Protein AF-A0A356K3Y3-F1 (afdb_monomer_lite)

pLDDT: mean 84.7, std 10.41, range [47.47, 97.06]

Foldseek 3Di:
DWDQDPQQKTWDWDDDPFKTWIKIWNHDPVDDTWIWIWIQGPPQQKIKIWTADPNDIDIDIGHFALQQLLQVLVDPDDDCCDPLNVLVVVLCVPQNDPVLVSLLSVQRVVVSVVLVPDPCSSVVSVVCCVQQRVVLSVCVVVVVSVVSRVSVSVSRD

Secondary structure (DSSP, 8-state):
--EE-TTS-EEEEEE-SSEEEEEEESS-TTSS--EEEEEEETTTTEEEEEEEETTEEEEEEEE--HHHHHHHHH-SS--TT-HHHHHHHHHHHHHS-HHHHHHHHHHHHHHHHHHHTSTTHHHHHHHHIIIIIIHHHHHHHTT-HHHHHHHHHHTT-

Sequence (157 aa):
MAIETEGGTYINVNGNEEKGHVNIYDSDPRGEHNSIHININYDEETFTITEKEDDKKTSEKHKCFLTTACMKHQLKDFDDNCYELTTLRWFRDKFVTKSDIQYYYQIAPIIVNVLNNVSNSDEIYKEIYESVINTCIIEIENGNYNRAYEIYKNAIL

Structure (mmCIF, N/CA/C/O backbone):
data_AF-A0A356K3Y3-F1
#
_entry.id   AF-A0A356K3Y3-F1
#
loop_
_atom_site.group_PDB
_atom_site.id
_atom_site.type_symbol
_atom_site.label_atom_id
_atom_site.label_alt_id
_atom_site.label_comp_id
_atom_site.label_asym_id
_atom_site.label_entity_id
_atom_site.label_seq_id
_atom_site.pdbx_PDB_ins_code
_atom_site.Cartn_x
_atom_site.Cartn_y
_atom_site.Cartn_z
_atom_site.occupancy
_atom_site.B_iso_or_equiv
_atom_site.auth_seq_id
_atom_site.auth_comp_id
_atom_site.auth_asym_id
_atom_site.auth_atom_id
_atom_site.pdbx_PDB_model_num
ATOM 1 N N . MET A 1 1 ? 7.587 -0.428 -24.935 1.00 77.19 1 MET A N 1
ATOM 2 C CA . MET A 1 1 ? 8.629 -1.145 -25.706 1.00 77.19 1 MET A CA 1
ATOM 3 C C . MET A 1 1 ? 9.923 -1.033 -24.916 1.00 77.19 1 MET A C 1
ATOM 5 O O . MET A 1 1 ? 10.117 0.011 -24.300 1.00 77.19 1 MET A O 1
ATOM 9 N N . ALA A 1 2 ? 10.722 -2.098 -24.820 1.00 89.12 2 ALA A N 1
ATOM 10 C CA . ALA A 1 2 ? 11.989 -2.042 -24.092 1.00 89.12 2 ALA A CA 1
ATOM 11 C C . ALA A 1 2 ? 13.033 -1.259 -24.899 1.00 89.12 2 ALA A C 1
ATOM 13 O O . ALA A 1 2 ? 13.034 -1.338 -26.127 1.00 89.12 2 ALA A O 1
ATOM 14 N N . ILE A 1 3 ? 13.861 -0.485 -24.206 1.00 95.12 3 ILE A N 1
ATOM 15 C CA . ILE A 1 3 ? 14.948 0.313 -24.770 1.00 95.12 3 ILE A CA 1
ATOM 16 C C . ILE A 1 3 ? 16.255 -0.343 -24.334 1.00 95.12 3 ILE A C 1
ATOM 18 O O . ILE A 1 3 ? 16.425 -0.640 -23.152 1.00 95.12 3 ILE A O 1
ATOM 22 N N . GLU A 1 4 ? 17.150 -0.578 -25.286 1.00 96.25 4 GLU A N 1
ATOM 23 C CA . GLU A 1 4 ? 18.500 -1.065 -25.014 1.00 96.25 4 GLU A CA 1
ATOM 24 C C . GLU A 1 4 ? 19.340 0.044 -24.364 1.00 96.25 4 GLU A C 1
ATOM 26 O O . GLU A 1 4 ? 19.309 1.200 -24.793 1.00 96.25 4 GLU A O 1
ATOM 31 N N . THR A 1 5 ? 20.066 -0.298 -23.306 1.00 93.75 5 THR A N 1
ATOM 32 C CA . THR A 1 5 ? 21.008 0.596 -22.630 1.00 93.75 5 THR A CA 1
ATOM 33 C C . THR A 1 5 ? 22.402 0.466 -23.239 1.00 93.75 5 THR A C 1
ATOM 35 O O . THR A 1 5 ? 22.722 -0.523 -23.893 1.00 93.75 5 THR A O 1
ATOM 38 N N . GLU A 1 6 ? 23.288 1.422 -22.953 1.00 91.75 6 GLU A N 1
ATOM 39 C CA . GLU A 1 6 ? 24.697 1.348 -23.376 1.00 91.75 6 GLU A CA 1
ATOM 40 C C . GLU A 1 6 ? 25.430 0.095 -22.852 1.00 91.75 6 GLU A C 1
ATOM 42 O O . GLU A 1 6 ? 26.445 -0.305 -23.416 1.00 91.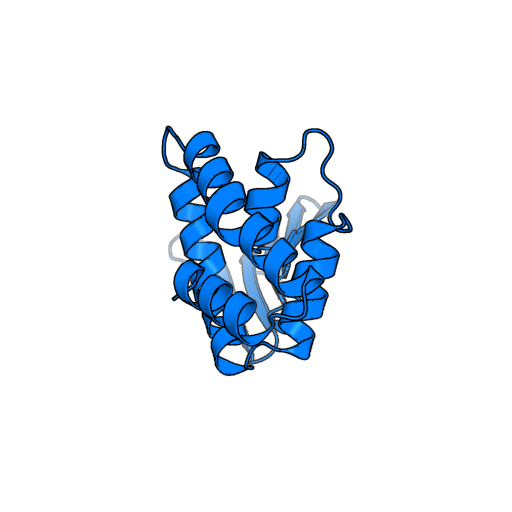75 6 GLU A O 1
ATOM 47 N N . GLY A 1 7 ? 24.915 -0.544 -21.793 1.00 89.06 7 GLY A N 1
ATOM 48 C CA . GLY A 1 7 ? 25.459 -1.773 -21.215 1.00 89.06 7 GLY A CA 1
ATOM 49 C C . GLY A 1 7 ? 24.903 -3.071 -21.812 1.00 89.06 7 GLY A C 1
ATOM 50 O O . GLY A 1 7 ? 25.218 -4.136 -21.289 1.00 89.06 7 GLY A O 1
ATOM 51 N N . GLY A 1 8 ? 24.060 -3.003 -22.850 1.00 89.00 8 GLY A N 1
ATOM 52 C CA . GLY A 1 8 ? 23.462 -4.177 -23.504 1.00 89.00 8 GLY A CA 1
ATOM 53 C C . GLY A 1 8 ? 22.269 -4.796 -22.764 1.00 89.00 8 GLY A C 1
ATOM 54 O O . GLY A 1 8 ? 21.720 -5.797 -23.215 1.00 89.00 8 GLY A O 1
ATOM 55 N N . THR A 1 9 ? 21.838 -4.204 -21.647 1.00 94.00 9 THR A N 1
ATOM 56 C CA . THR A 1 9 ? 20.588 -4.580 -20.968 1.00 94.00 9 THR A CA 1
ATOM 57 C C . THR A 1 9 ? 19.401 -3.861 -21.591 1.00 94.00 9 THR A C 1
ATOM 59 O O . THR A 1 9 ? 19.545 -2.778 -22.157 1.00 94.00 9 THR A O 1
ATOM 62 N N . TYR A 1 10 ? 18.205 -4.422 -21.443 1.00 97.06 10 TYR A N 1
ATOM 63 C CA . TYR A 1 10 ? 16.979 -3.827 -21.964 1.00 97.06 10 TYR A CA 1
ATOM 64 C C . TYR A 1 10 ? 16.087 -3.399 -20.810 1.00 97.06 10 TYR A C 1
ATOM 66 O O . TYR A 1 10 ? 15.818 -4.174 -19.895 1.00 97.06 10 TYR A O 1
ATOM 74 N N . ILE A 1 11 ? 15.590 -2.165 -20.861 1.00 94.56 11 ILE A N 1
ATOM 75 C CA . ILE A 1 11 ? 14.712 -1.621 -19.826 1.00 94.56 11 ILE A CA 1
ATOM 76 C C . ILE A 1 11 ? 13.377 -1.241 -20.445 1.00 94.56 11 ILE A C 1
ATOM 78 O O . ILE A 1 11 ? 13.300 -0.519 -21.439 1.00 94.56 11 ILE A O 1
ATOM 82 N N . ASN A 1 12 ? 12.292 -1.693 -19.827 1.00 94.00 12 ASN A N 1
ATOM 83 C CA . ASN A 1 12 ? 10.962 -1.191 -20.113 1.00 94.00 12 ASN A CA 1
ATOM 84 C C . ASN A 1 12 ? 10.335 -0.632 -18.838 1.00 94.00 12 ASN A C 1
ATOM 86 O O . ASN A 1 12 ? 9.908 -1.385 -17.968 1.00 94.00 12 ASN A O 1
ATOM 90 N N . VAL A 1 13 ? 10.247 0.694 -18.777 1.00 90.81 13 VAL A N 1
ATOM 91 C CA . VAL A 1 13 ? 9.429 1.402 -17.794 1.00 90.81 13 VAL A CA 1
ATOM 92 C C . VAL A 1 13 ? 8.157 1.843 -18.484 1.00 90.81 13 VAL A C 1
ATOM 94 O O . VAL A 1 13 ? 8.210 2.468 -19.546 1.00 90.81 13 VAL A O 1
ATOM 97 N N . ASN A 1 14 ? 7.018 1.499 -17.909 1.00 83.88 14 ASN A N 1
ATOM 98 C CA . ASN A 1 14 ? 5.733 2.020 -18.338 1.00 83.88 14 ASN A CA 1
ATOM 99 C C . ASN A 1 14 ? 4.746 1.890 -17.169 1.00 83.88 14 ASN A C 1
ATOM 101 O O . ASN A 1 14 ? 5.026 1.274 -16.142 1.00 83.88 14 ASN A O 1
ATOM 105 N N . GLY A 1 15 ? 3.625 2.577 -17.262 1.00 80.81 15 GLY A N 1
ATOM 106 C CA . GLY A 1 15 ? 2.684 2.696 -16.171 1.00 80.81 15 GLY A CA 1
ATOM 107 C C . GLY A 1 15 ? 1.472 3.495 -16.598 1.00 80.81 15 GLY A C 1
ATOM 108 O O . GLY A 1 15 ? 1.454 4.135 -17.650 1.00 80.81 15 GLY A O 1
ATOM 109 N N . ASN A 1 16 ? 0.449 3.422 -15.770 1.00 76.88 16 ASN A N 1
ATOM 110 C CA . ASN A 1 16 ? -0.753 4.226 -15.864 1.00 76.88 16 ASN A CA 1
ATOM 111 C C . ASN A 1 16 ? -1.135 4.700 -14.454 1.00 76.88 16 ASN A C 1
ATOM 113 O O . ASN A 1 16 ? -0.350 4.572 -13.516 1.00 76.88 16 ASN A O 1
ATOM 117 N N .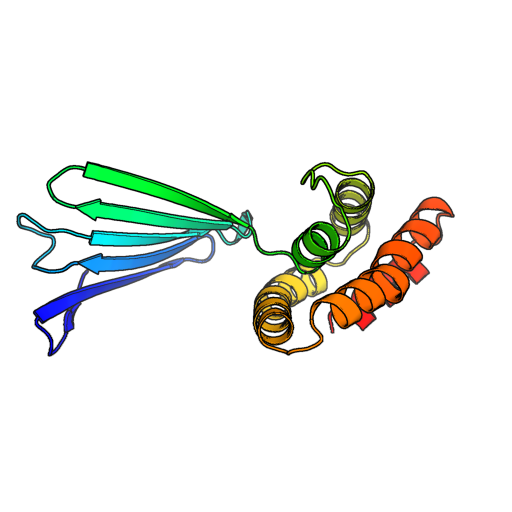 GLU A 1 17 ? -2.335 5.256 -14.316 1.00 56.31 17 GLU A N 1
ATOM 118 C CA . GLU A 1 17 ? -2.826 5.793 -13.043 1.00 56.31 17 GLU A CA 1
ATOM 119 C C . GLU A 1 17 ? -3.001 4.723 -11.947 1.00 56.31 17 GLU A C 1
ATOM 121 O O . GLU A 1 17 ? -2.957 5.058 -10.770 1.00 56.31 17 GLU A O 1
ATOM 126 N N . GLU A 1 18 ? -3.135 3.443 -12.308 1.00 56.94 18 GLU A N 1
ATOM 127 C CA . GLU A 1 18 ? -3.422 2.341 -11.375 1.00 56.94 18 GLU A CA 1
ATOM 128 C C . GLU A 1 18 ? -2.171 1.503 -11.052 1.00 56.94 18 GLU A C 1
ATOM 130 O O . GLU A 1 18 ? -2.039 0.923 -9.969 1.00 56.94 18 GLU A O 1
ATOM 135 N N . LYS A 1 19 ? -1.239 1.381 -12.009 1.00 76.00 19 LYS A N 1
ATOM 136 C CA . LYS A 1 19 ? -0.115 0.437 -11.931 1.00 76.00 19 LYS A CA 1
ATOM 137 C C . LYS A 1 19 ? 1.139 0.967 -12.607 1.00 76.00 19 LYS A C 1
ATOM 139 O O . LYS A 1 19 ? 1.092 1.544 -13.692 1.00 76.00 19 LYS A O 1
ATOM 144 N N . GLY A 1 20 ? 2.282 0.663 -12.008 1.00 83.88 20 GLY A N 1
ATOM 145 C CA . GLY A 1 20 ? 3.604 0.875 -12.586 1.00 83.88 20 GLY A CA 1
ATOM 146 C C . GLY A 1 20 ? 4.281 -0.451 -12.904 1.00 83.88 20 GLY A C 1
ATOM 147 O O . GLY A 1 20 ? 4.067 -1.450 -12.219 1.00 83.88 20 GLY A O 1
ATOM 148 N N . HIS A 1 21 ? 5.124 -0.470 -13.929 1.00 88.94 21 HIS A N 1
ATOM 149 C CA . HIS A 1 21 ? 6.033 -1.579 -14.177 1.00 88.94 21 HIS A CA 1
ATOM 150 C C . HIS A 1 21 ? 7.422 -1.087 -14.554 1.00 88.94 21 HIS A C 1
ATOM 152 O O . HIS A 1 21 ? 7.595 -0.180 -15.371 1.00 88.94 21 HIS A O 1
ATOM 158 N N . VAL A 1 22 ? 8.414 -1.747 -13.974 1.00 92.94 22 VAL A N 1
ATOM 159 C CA . VAL A 1 22 ? 9.817 -1.613 -14.344 1.00 92.94 22 VAL A CA 1
ATOM 160 C C . VAL A 1 22 ? 10.319 -3.007 -14.655 1.00 92.94 22 VAL A C 1
ATOM 162 O O . VAL A 1 22 ? 10.406 -3.856 -13.774 1.00 92.94 22 VAL A O 1
ATOM 165 N N . ASN A 1 23 ? 10.617 -3.243 -15.924 1.00 95.38 23 ASN A N 1
ATOM 166 C CA . ASN A 1 23 ? 11.146 -4.509 -16.398 1.00 95.38 23 ASN A CA 1
ATOM 167 C C . ASN A 1 23 ? 12.592 -4.311 -16.834 1.00 95.38 23 ASN A C 1
ATOM 169 O O . ASN A 1 23 ? 12.883 -3.373 -17.581 1.00 95.38 23 ASN A O 1
ATOM 173 N N . ILE A 1 24 ? 13.465 -5.206 -16.396 1.00 96.44 24 ILE A N 1
ATOM 174 C CA . ILE A 1 24 ? 14.880 -5.243 -16.748 1.00 96.44 24 ILE A CA 1
ATOM 175 C C . ILE A 1 24 ? 15.150 -6.616 -17.349 1.00 96.44 24 ILE A C 1
ATOM 177 O O . ILE A 1 24 ? 14.769 -7.623 -16.756 1.00 96.44 24 ILE A O 1
ATOM 181 N N . TYR A 1 25 ? 15.796 -6.645 -18.507 1.00 96.62 25 TYR A N 1
ATOM 182 C CA . TYR A 1 25 ? 16.184 -7.864 -19.204 1.00 96.62 25 TYR A CA 1
ATOM 183 C C . TYR A 1 25 ? 17.692 -7.846 -19.463 1.00 96.62 25 TYR A C 1
ATOM 185 O O . TYR A 1 25 ? 18.265 -6.786 -19.737 1.00 96.62 25 TYR A O 1
ATOM 193 N N . ASP A 1 26 ? 18.328 -9.013 -19.384 1.00 95.56 26 ASP A N 1
ATOM 194 C CA . ASP A 1 26 ? 19.763 -9.179 -19.658 1.00 95.56 26 ASP A CA 1
ATOM 195 C C . ASP A 1 26 ? 20.107 -9.178 -21.158 1.00 95.56 26 ASP A C 1
ATOM 197 O O . ASP A 1 26 ? 21.269 -9.046 -21.534 1.00 95.56 26 ASP A O 1
ATOM 201 N N . SER A 1 27 ? 19.090 -9.312 -22.006 1.00 93.62 27 SER A N 1
ATOM 202 C CA . SER A 1 27 ? 19.173 -9.423 -23.461 1.00 93.62 27 SER A CA 1
ATOM 203 C C . SER A 1 27 ? 17.836 -9.008 -24.101 1.00 93.62 27 SER A C 1
ATOM 205 O O . SER A 1 27 ? 16.900 -8.625 -23.390 1.00 93.62 27 SER A O 1
ATOM 207 N N . ASP A 1 28 ? 17.736 -9.020 -25.439 1.00 94.00 28 ASP A N 1
ATOM 208 C CA . ASP A 1 28 ? 16.509 -8.604 -26.139 1.00 94.00 28 ASP A CA 1
ATOM 209 C C . ASP A 1 28 ? 15.308 -9.453 -25.664 1.00 94.00 28 ASP A C 1
ATOM 211 O O . ASP A 1 28 ? 15.292 -10.670 -25.878 1.00 94.00 28 ASP A O 1
ATOM 215 N N . PRO A 1 29 ? 14.255 -8.837 -25.085 1.00 92.19 29 PRO A N 1
ATOM 216 C CA . PRO A 1 29 ? 13.099 -9.558 -24.556 1.00 92.19 29 PRO A CA 1
ATOM 217 C C . PRO A 1 29 ? 12.291 -10.333 -25.612 1.00 92.19 29 PRO A C 1
ATOM 219 O O . PRO A 1 29 ? 11.372 -11.073 -25.261 1.00 92.19 29 PRO A O 1
ATOM 222 N N . ARG A 1 30 ? 12.577 -10.158 -26.909 1.00 91.12 30 ARG A N 1
ATOM 223 C CA . ARG A 1 30 ? 11.994 -10.961 -27.999 1.00 91.12 30 ARG A CA 1
ATOM 224 C C . ARG A 1 30 ? 12.640 -12.344 -28.141 1.00 91.12 30 ARG A C 1
ATOM 226 O O . ARG A 1 30 ? 12.046 -13.201 -28.793 1.00 91.12 30 ARG A O 1
ATOM 233 N N . GLY A 1 31 ? 13.837 -12.537 -27.589 1.00 89.94 31 GLY A N 1
ATOM 234 C CA . GLY A 1 31 ? 14.571 -13.803 -27.567 1.00 89.94 31 GLY A CA 1
ATOM 235 C C . GLY A 1 31 ? 14.523 -14.493 -26.203 1.00 89.94 31 GLY A C 1
ATOM 236 O O . GLY A 1 31 ? 13.742 -14.114 -25.329 1.00 89.94 31 GLY A O 1
ATOM 237 N N . GLU A 1 32 ? 15.362 -15.515 -26.020 1.00 91.25 32 GLU A N 1
ATOM 238 C CA . GLU A 1 32 ? 15.637 -16.063 -24.687 1.00 91.25 32 GLU A CA 1
ATOM 239 C C . GLU A 1 32 ? 16.357 -15.019 -23.837 1.00 91.25 32 GLU A C 1
ATOM 241 O O . GLU A 1 32 ? 17.305 -14.394 -24.302 1.00 91.25 32 GLU A O 1
ATOM 246 N N . HIS A 1 33 ? 15.870 -14.832 -22.611 1.00 93.56 33 HIS A N 1
ATOM 247 C CA . HIS A 1 33 ? 16.351 -13.813 -21.688 1.00 93.56 33 HIS A CA 1
ATOM 248 C C . HIS A 1 33 ? 16.031 -14.186 -20.241 1.00 93.56 33 HIS A C 1
ATOM 250 O O . HIS A 1 33 ? 15.014 -14.850 -19.958 1.00 93.56 33 HIS A O 1
ATOM 256 N N . ASN A 1 34 ? 16.852 -13.651 -19.344 1.00 95.50 34 ASN A N 1
ATOM 257 C CA . ASN A 1 34 ? 16.546 -13.517 -17.929 1.00 95.50 34 ASN A CA 1
ATOM 258 C C . ASN A 1 34 ? 15.956 -12.133 -17.660 1.00 95.50 34 ASN A C 1
ATOM 260 O O . ASN A 1 34 ? 16.146 -11.184 -18.431 1.00 95.50 34 ASN A O 1
ATOM 264 N N . SER A 1 35 ? 15.189 -12.013 -16.580 1.00 95.81 35 SER A N 1
ATOM 265 C CA . SER A 1 35 ? 14.467 -10.770 -16.315 1.00 95.81 35 SER A CA 1
ATOM 266 C C . SER A 1 35 ? 14.146 -10.539 -14.855 1.00 95.81 35 SER A C 1
ATOM 268 O O . SER A 1 35 ? 13.828 -11.475 -14.127 1.00 95.81 35 SER A O 1
ATOM 270 N N . ILE A 1 36 ? 14.083 -9.264 -14.486 1.00 95.69 36 ILE A N 1
ATOM 271 C CA . ILE A 1 36 ? 13.479 -8.791 -13.244 1.00 95.69 36 ILE A CA 1
ATOM 272 C C . ILE A 1 36 ? 12.289 -7.905 -13.613 1.00 95.69 36 ILE A C 1
ATOM 274 O O . ILE A 1 36 ? 12.432 -6.924 -14.344 1.00 95.69 36 ILE A O 1
ATOM 278 N N . HIS A 1 37 ? 11.110 -8.241 -13.097 1.00 94.44 37 HIS A N 1
ATOM 279 C CA . HIS A 1 37 ? 9.887 -7.461 -13.242 1.00 94.44 37 HIS A CA 1
ATOM 280 C C . HIS A 1 37 ? 9.471 -6.900 -11.889 1.00 94.44 37 HIS A C 1
ATOM 282 O O . HIS A 1 37 ? 9.127 -7.650 -10.978 1.00 94.44 37 HIS A O 1
ATOM 288 N N . ILE A 1 38 ? 9.440 -5.580 -11.775 1.00 91.75 38 ILE A N 1
ATOM 289 C CA . ILE A 1 38 ? 8.879 -4.876 -10.628 1.00 91.75 38 ILE A CA 1
ATOM 290 C C . ILE A 1 38 ? 7.494 -4.387 -11.036 1.00 91.75 38 ILE A C 1
ATOM 292 O O . ILE A 1 38 ? 7.368 -3.503 -11.880 1.00 91.75 38 ILE A O 1
ATOM 296 N N . ASN A 1 39 ? 6.456 -4.964 -10.442 1.00 90.69 39 ASN A N 1
ATOM 297 C CA . ASN A 1 39 ? 5.066 -4.570 -10.642 1.00 90.69 39 ASN A CA 1
ATOM 298 C C . ASN A 1 39 ? 4.599 -3.769 -9.438 1.00 90.69 39 ASN A C 1
ATOM 300 O O . ASN A 1 39 ? 4.501 -4.317 -8.348 1.00 90.69 39 ASN A O 1
ATOM 304 N N . ILE A 1 40 ? 4.286 -2.497 -9.628 1.00 82.50 40 ILE A N 1
ATOM 305 C CA . ILE A 1 40 ? 3.787 -1.616 -8.578 1.00 82.50 40 ILE A CA 1
ATOM 306 C C . ILE A 1 40 ? 2.274 -1.517 -8.741 1.00 82.50 40 ILE A C 1
ATOM 308 O O . ILE A 1 40 ? 1.780 -1.163 -9.810 1.00 82.50 40 ILE A O 1
ATOM 312 N N . ASN A 1 41 ? 1.543 -1.847 -7.686 1.00 80.50 41 ASN A N 1
ATOM 313 C CA . ASN A 1 41 ? 0.110 -1.652 -7.585 1.00 80.50 41 ASN A CA 1
ATOM 314 C C . ASN A 1 41 ? -0.129 -0.475 -6.638 1.00 80.50 41 ASN A C 1
ATOM 316 O O . ASN A 1 41 ? 0.078 -0.605 -5.428 1.00 80.50 41 ASN A O 1
ATOM 320 N N . TYR A 1 42 ? -0.521 0.663 -7.213 1.00 59.78 42 TYR A N 1
ATOM 321 C CA . TYR A 1 42 ? -0.754 1.886 -6.452 1.00 59.78 42 TYR A CA 1
ATOM 322 C C . TYR A 1 42 ? -2.028 1.786 -5.609 1.00 59.78 42 TYR A C 1
ATOM 324 O O . TYR A 1 42 ? -2.039 2.296 -4.496 1.00 59.78 42 TYR A O 1
ATOM 332 N N . ASP A 1 43 ? -3.040 1.052 -6.080 1.00 52.34 43 ASP A N 1
ATOM 333 C CA . ASP A 1 43 ? -4.307 0.852 -5.365 1.00 52.34 43 ASP A CA 1
ATOM 334 C C . ASP A 1 43 ? -4.168 -0.049 -4.127 1.00 52.34 43 ASP A C 1
ATOM 336 O O . ASP A 1 43 ? -4.931 0.072 -3.172 1.00 52.34 43 ASP A O 1
ATOM 340 N N . GLU A 1 44 ? -3.209 -0.979 -4.129 1.00 58.09 44 GLU A N 1
ATOM 341 C CA . GLU A 1 44 ? -2.943 -1.878 -2.995 1.00 58.09 44 GLU A CA 1
ATOM 342 C C . GLU A 1 44 ? -1.709 -1.463 -2.166 1.00 58.09 44 GLU A C 1
ATOM 344 O O . GLU A 1 44 ? -1.334 -2.180 -1.236 1.00 58.09 44 GLU A O 1
ATOM 349 N N . GLU A 1 45 ? -1.038 -0.369 -2.543 1.00 59.88 45 GLU A N 1
ATOM 350 C CA . GLU A 1 45 ? 0.315 0.039 -2.108 1.00 59.88 45 GLU A CA 1
ATOM 351 C C . GLU A 1 45 ? 1.283 -1.119 -1.944 1.00 59.88 45 GLU A C 1
ATOM 353 O O . GLU A 1 45 ? 2.011 -1.274 -0.950 1.00 59.88 45 GLU A O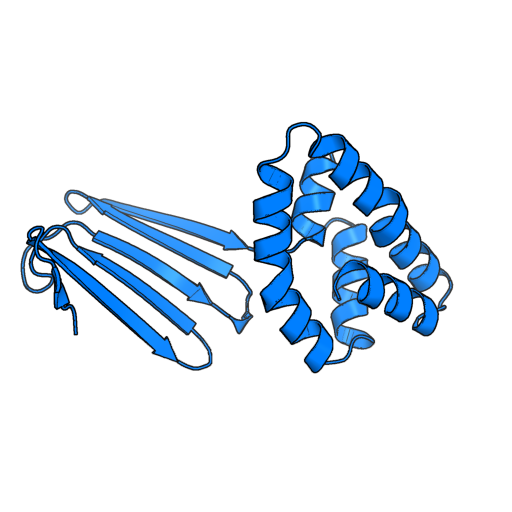 1
ATOM 358 N N . THR A 1 46 ? 1.269 -1.961 -2.963 1.00 69.69 46 THR A N 1
ATOM 359 C CA . THR A 1 46 ? 2.153 -3.100 -3.023 1.00 69.69 46 THR A CA 1
ATOM 360 C C . THR A 1 46 ? 3.062 -2.983 -4.211 1.00 69.69 46 THR A C 1
ATOM 362 O O . THR A 1 46 ? 2.718 -2.397 -5.234 1.00 69.69 46 THR A O 1
ATOM 365 N N . PHE A 1 47 ? 4.232 -3.580 -4.099 1.00 81.38 47 PHE A N 1
ATOM 366 C CA . PHE A 1 47 ? 5.019 -3.886 -5.271 1.00 81.38 47 PHE A CA 1
ATOM 367 C C . PHE A 1 47 ? 5.411 -5.351 -5.235 1.00 81.38 47 PHE A C 1
ATOM 369 O O . PHE A 1 47 ? 5.591 -5.932 -4.171 1.00 81.38 47 PHE A O 1
ATOM 376 N N . THR A 1 48 ? 5.479 -5.974 -6.399 1.00 87.69 48 THR A N 1
ATOM 377 C CA . THR A 1 48 ? 5.871 -7.368 -6.558 1.00 87.69 48 THR A CA 1
ATOM 378 C C . THR A 1 48 ? 7.130 -7.410 -7.396 1.00 87.69 48 THR A C 1
ATOM 380 O O . THR A 1 48 ? 7.132 -6.855 -8.493 1.00 87.69 48 THR A O 1
ATOM 383 N N . ILE A 1 49 ? 8.174 -8.060 -6.899 1.00 91.19 49 ILE A N 1
ATOM 384 C CA . ILE A 1 49 ? 9.382 -8.346 -7.667 1.00 91.19 49 ILE A CA 1
ATOM 385 C C . ILE A 1 49 ? 9.260 -9.774 -8.177 1.00 91.19 49 ILE A C 1
ATOM 387 O O . ILE A 1 49 ? 8.894 -10.686 -7.439 1.00 91.19 49 ILE A O 1
ATOM 391 N N . THR A 1 50 ? 9.500 -9.965 -9.463 1.00 94.81 50 THR A N 1
ATOM 392 C CA . THR A 1 50 ? 9.448 -11.264 -10.115 1.00 94.81 50 THR A CA 1
ATOM 393 C C . THR A 1 50 ? 10.724 -11.465 -10.910 1.00 94.81 50 THR A C 1
ATOM 395 O O . THR A 1 50 ? 10.976 -10.710 -11.845 1.00 94.81 50 THR A O 1
ATOM 398 N N . GLU A 1 51 ? 11.492 -12.492 -10.576 1.00 95.81 51 GLU A N 1
ATOM 399 C CA . GLU A 1 51 ? 12.751 -12.816 -11.243 1.00 95.81 51 GLU A CA 1
ATOM 400 C C . GLU A 1 51 ? 12.572 -14.056 -12.115 1.00 95.81 51 GLU A C 1
ATOM 402 O O . GLU A 1 51 ? 11.802 -14.965 -11.785 1.00 95.81 51 GLU A O 1
ATOM 407 N N . LYS A 1 52 ? 13.257 -14.074 -13.255 1.00 94.88 52 LYS A N 1
ATOM 408 C CA . LYS A 1 52 ? 13.321 -15.206 -14.171 1.00 94.88 52 LYS A CA 1
ATOM 409 C C . LYS A 1 52 ? 14.783 -15.498 -14.491 1.00 94.88 52 LYS A C 1
ATOM 411 O O . LYS A 1 52 ? 15.432 -14.639 -15.081 1.00 94.88 52 LYS A O 1
ATOM 416 N N . GLU A 1 53 ? 15.238 -16.702 -14.162 1.00 92.81 53 GLU A N 1
ATOM 417 C CA . GLU A 1 53 ? 16.572 -17.230 -14.480 1.00 92.81 53 GLU A CA 1
ATOM 418 C C . GLU A 1 53 ? 16.449 -18.655 -15.027 1.00 92.81 53 GLU A C 1
ATOM 420 O O . GLU A 1 53 ? 15.845 -19.498 -14.362 1.00 92.81 53 GLU A O 1
ATOM 425 N N . ASP A 1 54 ? 17.003 -18.940 -16.210 1.00 87.25 54 ASP A N 1
ATOM 426 C CA . ASP A 1 54 ? 17.043 -20.292 -16.803 1.00 87.25 54 ASP A CA 1
ATOM 427 C C . ASP A 1 54 ? 15.690 -21.037 -16.691 1.00 87.25 54 ASP A C 1
ATOM 429 O O . ASP A 1 54 ? 15.584 -22.137 -16.139 1.00 87.25 54 ASP A O 1
ATOM 433 N N . ASP A 1 55 ? 14.622 -20.367 -17.141 1.00 80.69 55 ASP A N 1
ATOM 434 C CA . ASP A 1 55 ? 13.212 -20.799 -17.091 1.00 80.69 55 ASP A CA 1
ATOM 435 C C . ASP A 1 55 ? 12.587 -20.999 -15.698 1.00 80.69 55 ASP A C 1
ATOM 437 O O . ASP A 1 55 ? 11.402 -21.332 -15.580 1.00 80.69 55 ASP A O 1
ATOM 441 N N . LYS A 1 56 ? 13.321 -20.727 -14.619 1.00 89.06 56 LYS A N 1
ATOM 442 C CA . LYS A 1 56 ? 12.776 -20.679 -13.259 1.00 89.06 56 LYS A CA 1
ATOM 443 C C . LYS A 1 56 ? 12.266 -19.283 -12.952 1.00 89.06 56 LYS A C 1
ATOM 445 O O . LYS A 1 56 ? 12.911 -18.296 -13.278 1.00 89.06 56 LYS A O 1
ATOM 450 N N . LYS A 1 57 ? 11.108 -19.211 -12.292 1.00 93.00 57 LYS A N 1
ATOM 451 C CA . LYS A 1 57 ? 10.448 -17.958 -11.916 1.00 93.00 57 LYS A CA 1
ATOM 452 C C . LYS A 1 57 ? 10.207 -17.895 -10.412 1.00 93.00 57 LYS A C 1
ATOM 454 O O . LYS A 1 57 ? 9.564 -18.789 -9.862 1.00 93.00 57 LYS A O 1
ATOM 459 N N . THR A 1 58 ? 10.647 -16.819 -9.774 1.00 91.62 58 THR A N 1
ATOM 460 C CA . THR A 1 58 ? 10.366 -16.496 -8.365 1.00 91.62 58 THR A CA 1
ATOM 461 C C . THR A 1 58 ? 9.579 -15.188 -8.290 1.00 91.62 58 THR A C 1
ATOM 463 O O . THR A 1 58 ? 9.659 -14.354 -9.190 1.00 91.62 58 THR A O 1
ATOM 466 N N . SER A 1 59 ? 8.726 -15.024 -7.273 1.00 88.19 59 SER A N 1
ATOM 467 C CA . SER A 1 59 ? 7.908 -13.817 -7.115 1.00 88.19 59 SER A CA 1
ATOM 468 C C . SER A 1 59 ? 7.672 -13.495 -5.646 1.00 88.19 59 SER A C 1
ATOM 470 O O . SER A 1 59 ? 7.169 -14.336 -4.904 1.00 88.19 59 SER A O 1
ATOM 472 N N . GLU A 1 60 ? 7.938 -12.251 -5.262 1.00 76.12 60 GLU A N 1
ATOM 473 C CA . GLU A 1 60 ? 7.776 -11.744 -3.898 1.00 76.12 60 GLU A CA 1
ATOM 474 C C . GLU A 1 60 ? 6.928 -10.469 -3.898 1.00 76.12 60 GLU A C 1
ATOM 476 O O . GLU A 1 60 ? 7.145 -9.587 -4.724 1.00 76.12 60 GLU A O 1
ATOM 481 N N . LYS A 1 61 ? 5.940 -10.371 -2.995 1.00 76.12 61 LYS A N 1
ATOM 482 C CA . LYS A 1 61 ? 5.027 -9.220 -2.863 1.00 76.12 61 LYS A CA 1
ATOM 483 C C . LYS A 1 61 ? 5.339 -8.440 -1.585 1.00 76.12 61 LYS A C 1
ATOM 485 O O . LYS A 1 61 ? 5.325 -8.996 -0.490 1.00 76.12 61 LYS A O 1
ATOM 490 N N . HIS A 1 62 ? 5.530 -7.137 -1.716 1.00 63.31 62 HIS A N 1
ATOM 491 C CA . HIS A 1 62 ? 5.857 -6.195 -0.651 1.00 63.31 62 HIS A CA 1
ATOM 492 C C . HIS A 1 62 ? 4.710 -5.185 -0.475 1.00 63.31 62 HIS A C 1
ATOM 494 O O . HIS A 1 62 ? 4.111 -4.783 -1.464 1.00 63.31 62 HIS A O 1
ATOM 500 N N . LYS A 1 63 ? 4.406 -4.764 0.763 1.00 58.88 63 LYS A N 1
ATOM 501 C CA . LYS A 1 63 ? 3.497 -3.641 1.101 1.00 58.88 63 LYS A CA 1
ATOM 502 C C . LYS A 1 63 ? 4.287 -2.584 1.877 1.00 58.88 63 LYS A C 1
ATOM 504 O O . LYS A 1 63 ? 5.128 -2.991 2.682 1.00 58.88 63 LYS A O 1
ATOM 509 N N . CYS A 1 64 ? 4.027 -1.283 1.721 1.00 54.94 64 CYS A N 1
ATOM 510 C CA . CYS A 1 64 ? 4.802 -0.260 2.444 1.00 54.94 64 CYS A CA 1
ATOM 511 C C . CYS A 1 64 ? 3.927 0.783 3.162 1.00 54.94 64 CYS A C 1
ATOM 513 O O . CYS A 1 64 ? 3.456 1.735 2.551 1.00 54.94 64 CYS A O 1
ATOM 515 N N . PHE A 1 65 ? 3.764 0.624 4.481 1.00 68.25 65 PHE A N 1
ATOM 516 C CA . PHE A 1 65 ? 3.156 1.624 5.368 1.00 68.25 65 PHE A CA 1
ATOM 517 C C . PHE A 1 65 ? 4.132 1.984 6.485 1.00 68.25 65 PHE A C 1
ATOM 519 O O . PHE A 1 65 ? 4.735 1.083 7.072 1.00 68.25 65 PHE A O 1
ATOM 526 N N . LEU A 1 66 ? 4.215 3.267 6.853 1.00 76.94 66 LEU A N 1
ATOM 527 C CA . LEU A 1 66 ? 4.951 3.707 8.048 1.00 76.94 66 LEU A CA 1
ATOM 528 C C . LEU A 1 66 ? 4.431 2.999 9.305 1.00 76.94 66 LEU A C 1
ATOM 530 O O . LEU A 1 66 ? 5.210 2.568 10.148 1.00 76.94 66 LEU A O 1
ATOM 534 N N . THR A 1 67 ? 3.113 2.818 9.401 1.00 83.81 67 THR A N 1
ATOM 535 C CA . THR A 1 67 ? 2.474 2.138 10.532 1.00 83.81 67 THR A CA 1
ATOM 536 C C . THR A 1 67 ? 2.803 0.647 10.546 1.00 83.81 67 THR A C 1
ATOM 538 O O . THR A 1 67 ? 3.134 0.115 11.598 1.00 83.81 67 THR A O 1
ATOM 541 N N . THR A 1 68 ? 2.817 -0.027 9.391 1.00 82.44 68 THR A N 1
ATOM 542 C CA . THR A 1 68 ? 3.266 -1.427 9.286 1.00 82.44 68 THR A CA 1
ATOM 543 C C . THR A 1 68 ? 4.748 -1.577 9.625 1.00 82.44 68 THR A C 1
ATOM 545 O O . THR A 1 68 ? 5.106 -2.517 10.327 1.00 82.44 68 THR A O 1
ATOM 548 N N . ALA A 1 69 ? 5.612 -0.671 9.156 1.00 82.62 69 ALA A N 1
ATOM 549 C CA . ALA A 1 69 ? 7.032 -0.678 9.505 1.00 82.62 69 ALA A CA 1
ATOM 550 C C . ALA A 1 69 ? 7.226 -0.499 11.018 1.00 82.62 69 ALA A C 1
ATOM 552 O O . ALA A 1 69 ? 7.894 -1.305 11.653 1.00 82.62 69 ALA A O 1
ATOM 553 N N . CYS A 1 70 ? 6.547 0.478 11.615 1.00 87.31 70 CYS A N 1
ATOM 554 C CA . CYS A 1 70 ? 6.593 0.722 13.051 1.00 87.31 70 CYS A CA 1
ATOM 555 C C . CYS A 1 70 ? 6.099 -0.487 13.870 1.00 87.31 70 CYS A C 1
ATOM 557 O O . CYS A 1 70 ? 6.799 -0.940 14.773 1.00 87.31 70 CYS A O 1
ATOM 559 N N . MET A 1 71 ? 4.962 -1.095 13.508 1.00 87.56 71 MET A N 1
ATOM 560 C CA . MET A 1 71 ? 4.451 -2.278 14.215 1.00 87.56 71 MET A CA 1
ATOM 561 C C . MET A 1 71 ? 5.354 -3.509 14.069 1.00 87.56 71 MET A C 1
ATOM 563 O O . MET A 1 71 ? 5.431 -4.312 14.997 1.00 87.56 71 MET A O 1
ATOM 567 N N . LYS A 1 72 ? 6.073 -3.651 12.947 1.00 84.69 72 LYS A N 1
ATOM 568 C CA . LYS A 1 72 ? 7.093 -4.699 12.778 1.00 84.69 72 LYS A CA 1
ATOM 569 C C . LYS A 1 72 ? 8.277 -4.533 13.731 1.00 84.69 72 LYS A C 1
ATOM 571 O O . LYS A 1 72 ? 8.802 -5.540 14.186 1.00 84.69 72 LYS A O 1
ATOM 576 N N . HIS A 1 73 ? 8.691 -3.300 14.022 1.00 84.75 73 HIS A N 1
ATOM 577 C CA . HIS A 1 73 ? 9.754 -3.035 15.000 1.00 84.75 73 HIS A CA 1
ATOM 578 C C . HIS A 1 73 ? 9.260 -3.179 16.446 1.00 84.75 73 HIS A C 1
ATOM 580 O O . HIS A 1 73 ? 10.022 -3.578 17.322 1.00 84.75 73 HIS A O 1
ATOM 586 N N . GLN A 1 74 ? 7.983 -2.888 16.699 1.00 85.06 74 GLN A N 1
ATOM 587 C CA . GLN A 1 74 ? 7.417 -2.915 18.046 1.00 85.06 74 GLN A CA 1
ATOM 588 C C . GLN A 1 74 ? 7.037 -4.326 18.529 1.00 85.06 74 GLN A C 1
ATOM 590 O O . GLN A 1 74 ? 7.173 -4.632 19.716 1.00 85.06 74 GLN A O 1
ATOM 595 N N . LEU A 1 75 ? 6.519 -5.186 17.645 1.00 82.44 75 LEU A N 1
ATOM 596 C CA . LEU A 1 75 ? 6.001 -6.505 18.017 1.00 82.44 75 LEU A CA 1
ATOM 597 C C . LEU A 1 75 ? 7.042 -7.602 17.809 1.00 82.44 75 LEU A C 1
ATOM 599 O O . LEU A 1 75 ? 7.587 -7.768 16.723 1.00 82.44 75 LEU A O 1
ATOM 603 N N . LYS A 1 76 ? 7.241 -8.425 18.846 1.00 79.38 76 LYS A N 1
ATOM 604 C CA . LYS A 1 76 ? 8.107 -9.609 18.771 1.00 79.38 76 LYS A CA 1
ATOM 605 C C . LYS A 1 76 ? 7.598 -10.640 17.753 1.00 79.38 76 LYS A C 1
ATOM 607 O O . LYS A 1 76 ? 8.403 -11.214 17.030 1.00 79.38 76 LYS A O 1
ATOM 612 N N . ASP A 1 77 ? 6.279 -10.833 17.697 1.00 81.44 77 ASP A N 1
ATOM 613 C CA . ASP A 1 77 ? 5.584 -11.693 16.736 1.00 81.44 77 ASP A CA 1
ATOM 614 C C . ASP A 1 77 ? 4.599 -10.824 15.941 1.00 81.44 77 ASP A C 1
ATOM 616 O O . ASP A 1 77 ? 3.485 -10.542 16.385 1.00 81.44 77 ASP A O 1
ATOM 620 N N . PHE A 1 78 ? 5.046 -10.316 14.792 1.00 81.44 78 PHE A N 1
ATOM 621 C CA . PHE A 1 78 ? 4.263 -9.390 13.976 1.00 81.44 78 PHE A CA 1
ATOM 622 C C . PHE A 1 78 ? 3.142 -10.103 13.200 1.00 81.44 78 PHE A C 1
ATOM 624 O O . PHE A 1 78 ? 3.399 -11.032 12.433 1.00 81.44 78 PHE A O 1
ATOM 631 N N . ASP A 1 79 ? 1.919 -9.585 13.324 1.00 79.69 79 ASP A N 1
ATOM 632 C CA . ASP A 1 79 ? 0.770 -9.921 12.480 1.00 79.69 79 ASP A CA 1
ATOM 633 C C . ASP A 1 79 ? 0.273 -8.650 11.775 1.00 79.69 79 ASP A C 1
ATOM 635 O O . ASP A 1 79 ? -0.036 -7.646 12.417 1.00 79.69 79 ASP A O 1
ATOM 639 N N . ASP A 1 80 ? 0.154 -8.691 10.445 1.00 76.12 80 ASP A N 1
ATOM 640 C CA . ASP A 1 80 ? -0.371 -7.573 9.647 1.00 76.12 80 ASP A CA 1
ATOM 641 C C . ASP A 1 80 ? -1.848 -7.273 9.966 1.00 76.12 80 ASP A C 1
ATOM 643 O O . ASP A 1 80 ? -2.349 -6.211 9.603 1.00 76.12 80 ASP A O 1
ATOM 647 N N . ASN A 1 81 ? -2.543 -8.186 10.651 1.00 82.62 81 ASN A N 1
ATOM 648 C CA . ASN A 1 81 ? -3.913 -8.026 11.134 1.00 82.62 81 ASN A CA 1
ATOM 649 C C . ASN A 1 81 ? -3.994 -7.730 12.638 1.00 82.62 81 ASN A C 1
ATOM 651 O O . ASN A 1 81 ? -5.063 -7.893 13.229 1.00 82.62 81 ASN A O 1
ATOM 655 N N . CYS A 1 82 ? -2.899 -7.292 13.268 1.00 88.69 82 CYS A N 1
ATOM 656 C CA . CYS A 1 82 ? -2.926 -6.903 14.672 1.00 88.69 82 CYS A CA 1
ATOM 657 C C . CYS A 1 82 ? -3.941 -5.777 14.939 1.00 88.69 82 CYS A C 1
ATOM 659 O O . CYS A 1 82 ? -4.388 -5.055 14.033 1.00 88.69 82 CYS A O 1
ATOM 661 N N . TYR A 1 83 ? -4.320 -5.633 16.206 1.00 92.12 83 TYR A N 1
ATOM 662 C CA . TYR A 1 83 ? -5.341 -4.684 16.639 1.00 92.12 83 TYR A CA 1
ATOM 663 C C . TYR A 1 83 ? -5.022 -3.241 16.223 1.00 92.12 83 TYR A C 1
ATOM 665 O O . TYR A 1 83 ? -5.890 -2.512 15.747 1.00 92.12 83 TYR A O 1
ATOM 673 N N . GLU A 1 84 ? -3.760 -2.847 16.335 1.00 91.69 84 GLU A N 1
ATOM 674 C CA . GLU A 1 84 ? -3.284 -1.504 16.033 1.00 91.69 84 GLU A CA 1
ATOM 675 C C . GLU A 1 84 ? -3.456 -1.183 14.546 1.00 91.69 84 GLU A C 1
ATOM 677 O O . GLU A 1 84 ? -4.059 -0.172 14.187 1.00 91.69 84 GLU A O 1
ATOM 682 N N . LEU A 1 85 ? -2.987 -2.069 13.660 1.00 89.00 85 LEU A N 1
ATOM 683 C CA . LEU A 1 85 ? -3.099 -1.864 12.215 1.00 89.00 85 LEU A CA 1
ATOM 684 C C . LEU A 1 85 ? -4.544 -1.950 11.734 1.00 89.00 85 LEU A C 1
ATOM 686 O O . LEU A 1 85 ? -4.938 -1.176 10.864 1.00 89.00 85 LEU A O 1
ATOM 690 N N . THR A 1 86 ? -5.347 -2.861 12.285 1.00 90.12 86 THR A N 1
ATOM 691 C CA . THR A 1 86 ? -6.764 -2.982 11.912 1.00 90.12 86 THR A CA 1
ATOM 692 C C . THR A 1 86 ? -7.569 -1.758 12.352 1.00 90.12 86 THR A C 1
ATOM 694 O O . THR A 1 86 ? -8.334 -1.223 11.547 1.00 90.12 86 THR A O 1
ATOM 697 N N . THR A 1 87 ? -7.321 -1.241 13.557 1.00 92.25 87 THR A N 1
ATOM 698 C CA . THR A 1 87 ? -7.925 0.001 14.065 1.00 92.25 87 THR A CA 1
ATOM 699 C C . THR A 1 87 ? -7.500 1.220 13.246 1.00 92.25 87 THR A C 1
ATOM 701 O O . THR A 1 87 ? -8.351 1.996 12.810 1.00 92.25 87 THR A O 1
ATOM 704 N N . LEU A 1 88 ? -6.202 1.375 12.962 1.00 89.62 88 LEU A N 1
ATOM 705 C CA . LEU A 1 88 ? -5.691 2.500 12.172 1.00 89.62 88 LEU A CA 1
ATOM 706 C C . LEU A 1 88 ? -6.183 2.476 10.721 1.00 89.62 88 LEU A C 1
ATOM 708 O O . LEU A 1 88 ? -6.522 3.525 10.176 1.00 89.62 88 LEU A O 1
ATOM 712 N N . ARG A 1 89 ? -6.258 1.296 10.090 1.00 88.38 89 ARG A N 1
ATOM 713 C CA . ARG A 1 89 ? -6.812 1.145 8.734 1.00 88.38 89 ARG A CA 1
ATOM 714 C C . ARG A 1 89 ? -8.293 1.492 8.708 1.00 88.38 89 ARG A C 1
ATOM 716 O O . ARG A 1 89 ? -8.708 2.283 7.870 1.00 88.38 89 ARG A O 1
ATOM 723 N N . TRP A 1 90 ? -9.066 0.980 9.667 1.00 91.44 90 TRP A N 1
ATOM 724 C CA . TRP A 1 90 ? -10.475 1.343 9.803 1.00 91.44 90 TRP A CA 1
ATOM 725 C C . TRP A 1 90 ? -10.654 2.855 9.979 1.00 91.44 90 TRP A C 1
ATOM 727 O O . TRP A 1 90 ? -11.493 3.453 9.308 1.00 91.44 90 TRP A O 1
ATOM 737 N N . PHE A 1 91 ? -9.843 3.488 10.829 1.00 91.75 91 PHE A N 1
ATOM 738 C CA . PHE A 1 91 ? -9.904 4.929 11.046 1.00 91.75 91 PHE A CA 1
ATOM 739 C C . PHE A 1 91 ? -9.563 5.718 9.778 1.00 91.75 91 PHE A C 1
ATOM 741 O O . PHE A 1 91 ? -10.333 6.593 9.377 1.00 91.75 91 PHE A O 1
ATOM 748 N N . ARG A 1 92 ? -8.456 5.369 9.111 1.00 88.44 92 ARG A N 1
ATOM 749 C CA . ARG A 1 92 ? -8.046 5.956 7.828 1.00 88.44 92 ARG A CA 1
ATOM 750 C C . ARG A 1 92 ? -9.186 5.900 6.817 1.00 88.44 92 ARG A C 1
ATOM 752 O O . ARG A 1 92 ? -9.554 6.923 6.250 1.00 88.44 92 ARG A O 1
ATOM 759 N N . ASP A 1 93 ? -9.786 4.727 6.652 1.00 84.94 93 ASP A N 1
ATOM 760 C CA . ASP A 1 93 ? -10.819 4.489 5.645 1.00 84.94 93 ASP A CA 1
ATOM 761 C C . ASP A 1 93 ? -12.141 5.220 5.954 1.00 84.94 93 ASP A C 1
ATOM 763 O O . ASP A 1 93 ? -12.974 5.397 5.061 1.00 84.94 93 ASP A O 1
ATOM 767 N N . LYS A 1 94 ? -12.367 5.634 7.210 1.00 90.31 94 LYS A N 1
ATOM 768 C CA . LYS A 1 94 ? -13.620 6.263 7.664 1.00 90.31 94 LYS A CA 1
ATOM 769 C C . LYS A 1 94 ? -13.531 7.767 7.909 1.00 90.31 94 LYS A C 1
ATOM 771 O O . LYS A 1 94 ? -14.539 8.445 7.713 1.00 90.31 94 LYS A O 1
ATOM 776 N N . PHE A 1 95 ? -12.381 8.280 8.341 1.00 91.00 95 PHE A N 1
ATOM 777 C CA . PHE A 1 95 ? -12.266 9.642 8.879 1.00 91.00 95 PHE A CA 1
ATOM 778 C C . PHE A 1 95 ? -11.179 10.498 8.221 1.00 91.00 95 PHE 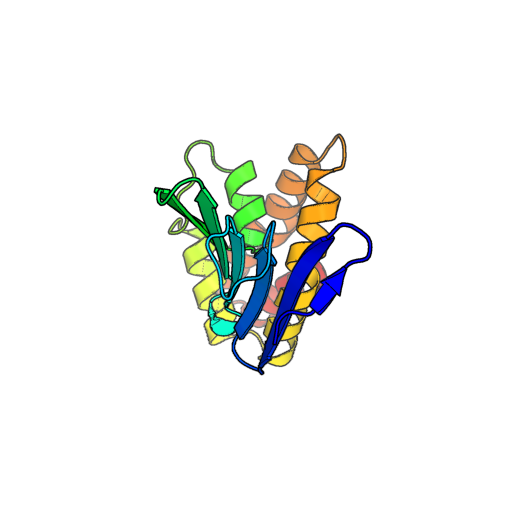A C 1
ATOM 780 O O . PHE A 1 95 ? -11.221 11.717 8.360 1.00 91.00 95 PHE A O 1
ATOM 787 N N . VAL A 1 96 ? -10.228 9.905 7.494 1.00 86.31 96 VAL A N 1
ATOM 788 C CA . VAL A 1 96 ? -9.122 10.644 6.861 1.00 86.31 96 VAL A CA 1
ATOM 789 C C . VAL A 1 96 ? -9.523 11.060 5.443 1.00 86.31 96 VAL A C 1
ATOM 791 O O . VAL A 1 96 ? -10.160 10.308 4.703 1.00 86.31 96 VAL A O 1
ATOM 794 N N . THR A 1 97 ? -9.176 12.287 5.046 1.00 86.94 97 THR A N 1
ATOM 795 C CA . THR A 1 97 ? -9.493 12.784 3.700 1.00 86.94 97 THR A CA 1
ATOM 796 C C . THR A 1 97 ? -8.677 12.060 2.627 1.00 86.94 97 THR A C 1
ATOM 798 O O . THR A 1 97 ? -7.523 11.692 2.836 1.00 86.94 97 THR A O 1
ATOM 801 N N . LYS A 1 98 ? -9.251 11.894 1.428 1.00 78.94 98 LYS A N 1
ATOM 802 C CA . LYS A 1 98 ? -8.567 11.230 0.302 1.00 78.94 98 LYS A CA 1
ATOM 803 C C . LYS A 1 98 ? -7.245 11.902 -0.085 1.00 78.94 98 LYS A C 1
ATOM 805 O O . LYS A 1 98 ? -6.305 11.201 -0.439 1.00 78.94 98 LYS A O 1
ATOM 810 N N . SER A 1 99 ? -7.175 13.235 -0.018 1.00 80.56 99 SER A N 1
ATOM 811 C CA . SER A 1 99 ? -5.949 13.987 -0.312 1.00 80.56 99 SER A CA 1
ATOM 812 C C . SER A 1 99 ? -4.827 13.645 0.663 1.00 80.56 99 SER A C 1
ATOM 814 O O . SER A 1 99 ? -3.696 13.432 0.239 1.00 80.56 99 SER A O 1
ATOM 816 N N . ASP A 1 100 ? -5.148 13.533 1.951 1.00 82.38 100 ASP A N 1
ATOM 817 C CA . ASP A 1 100 ? -4.154 13.236 2.983 1.00 82.38 100 ASP A CA 1
ATOM 818 C C . ASP A 1 100 ? -3.729 11.763 2.940 1.00 82.38 100 ASP A C 1
ATOM 820 O O . ASP A 1 100 ? -2.558 11.457 3.142 1.00 82.38 100 ASP A O 1
ATOM 824 N N . ILE A 1 101 ? -4.645 10.853 2.588 1.00 80.88 101 ILE A N 1
ATOM 825 C CA . ILE A 1 101 ? -4.320 9.449 2.300 1.00 80.88 101 ILE A CA 1
ATOM 826 C C . ILE A 1 101 ? -3.338 9.358 1.122 1.00 80.88 101 ILE A C 1
ATOM 828 O O . ILE A 1 101 ? -2.313 8.692 1.220 1.00 80.88 101 ILE A O 1
ATOM 832 N N . GLN A 1 102 ? -3.612 10.052 0.015 1.00 73.44 102 GLN A N 1
ATOM 833 C CA . GLN A 1 102 ? -2.725 10.037 -1.150 1.00 73.44 102 GLN A CA 1
ATOM 834 C C . GLN A 1 102 ? -1.337 10.598 -0.815 1.00 73.44 102 GLN A C 1
ATOM 836 O O . GLN A 1 102 ? -0.325 10.027 -1.220 1.00 73.44 102 GLN A O 1
ATOM 841 N N . TYR A 1 103 ? -1.286 11.694 -0.059 1.00 76.88 103 TYR A N 1
ATOM 842 C CA . TYR A 1 103 ? -0.029 12.281 0.389 1.00 76.88 103 TYR A CA 1
ATOM 843 C C . TYR A 1 103 ? 0.754 11.327 1.302 1.00 76.88 103 TYR A C 1
ATOM 845 O O . TYR A 1 103 ? 1.955 11.134 1.111 1.00 76.88 103 TYR A O 1
ATOM 853 N N . TYR A 1 104 ? 0.072 10.655 2.234 1.00 77.56 104 TYR A N 1
ATOM 854 C CA . TYR A 1 104 ? 0.680 9.627 3.077 1.00 77.56 104 TYR A CA 1
ATOM 855 C C . TYR A 1 104 ? 1.388 8.550 2.251 1.00 77.56 104 TYR A C 1
ATOM 857 O O . TYR A 1 104 ? 2.517 8.184 2.570 1.00 77.56 104 TYR A O 1
ATOM 865 N N . TYR A 1 105 ? 0.787 8.091 1.154 1.00 71.25 105 TYR A N 1
ATOM 866 C CA . TYR A 1 105 ? 1.406 7.077 0.296 1.00 71.25 105 TYR A CA 1
ATOM 867 C C . TYR A 1 105 ? 2.607 7.549 -0.496 1.00 71.25 105 TYR A C 1
ATOM 869 O O . TYR A 1 105 ? 3.479 6.745 -0.822 1.00 71.25 105 TYR A O 1
ATOM 877 N N . GLN A 1 106 ? 2.689 8.844 -0.769 1.00 68.75 106 GLN A N 1
ATOM 878 C CA . GLN A 1 106 ? 3.868 9.425 -1.394 1.00 68.75 106 GLN A CA 1
ATOM 879 C C . GLN A 1 106 ? 5.029 9.515 -0.399 1.00 68.75 106 GLN A C 1
ATOM 881 O O . GLN A 1 106 ? 6.170 9.219 -0.750 1.00 68.75 106 GLN A O 1
ATOM 886 N N . ILE A 1 107 ? 4.743 9.897 0.847 1.00 72.94 107 ILE A N 1
ATOM 887 C CA . ILE A 1 107 ? 5.772 10.240 1.832 1.00 72.94 107 ILE A CA 1
ATOM 888 C C . ILE A 1 107 ? 6.196 9.055 2.706 1.00 72.94 107 ILE A C 1
ATOM 890 O O . ILE A 1 107 ? 7.385 8.906 2.995 1.00 72.94 107 ILE A O 1
ATOM 894 N N . ALA A 1 108 ? 5.277 8.171 3.099 1.00 77.25 108 ALA A N 1
ATOM 895 C CA . ALA A 1 108 ? 5.567 7.073 4.023 1.00 77.25 108 ALA A CA 1
ATOM 896 C C . ALA A 1 108 ? 6.709 6.148 3.560 1.00 77.25 108 ALA A C 1
ATOM 898 O O . ALA A 1 108 ? 7.568 5.842 4.391 1.00 77.25 108 ALA A O 1
ATOM 899 N N . PRO A 1 109 ? 6.810 5.740 2.276 1.00 72.06 109 PRO A N 1
ATOM 900 C CA . PRO A 1 109 ? 7.937 4.928 1.817 1.00 72.06 109 PRO A CA 1
ATOM 901 C C . PRO A 1 109 ? 9.286 5.650 1.938 1.00 72.06 109 PRO A C 1
ATOM 903 O O . PRO A 1 109 ? 10.294 5.021 2.257 1.00 72.06 109 PRO A O 1
ATOM 906 N N . ILE A 1 110 ? 9.307 6.971 1.724 1.00 73.38 110 ILE A N 1
ATOM 907 C CA . ILE A 1 110 ? 10.515 7.798 1.837 1.00 73.38 110 ILE A CA 1
ATOM 908 C C . ILE A 1 110 ? 10.953 7.878 3.303 1.00 73.38 110 ILE A C 1
ATOM 910 O O . ILE A 1 110 ? 12.123 7.639 3.600 1.00 73.38 110 ILE A O 1
ATOM 914 N N . ILE A 1 111 ? 10.014 8.145 4.220 1.00 79.25 111 ILE A N 1
ATOM 915 C CA . ILE A 1 111 ? 10.279 8.183 5.667 1.00 79.25 111 ILE A CA 1
ATOM 916 C C . ILE A 1 111 ? 10.825 6.836 6.143 1.00 79.25 11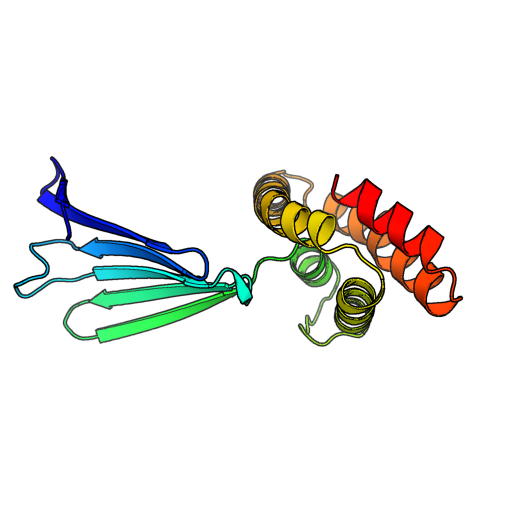1 ILE A C 1
ATOM 918 O O . ILE A 1 111 ? 11.884 6.797 6.762 1.00 79.25 111 ILE A O 1
ATOM 922 N N . VAL A 1 112 ? 10.150 5.729 5.817 1.00 81.25 112 VAL A N 1
ATOM 923 C CA . VAL A 1 112 ? 10.584 4.376 6.209 1.00 81.25 112 VAL A CA 1
ATOM 924 C C . VAL A 1 112 ? 11.988 4.078 5.685 1.00 81.25 112 VAL A C 1
ATOM 926 O O . VAL A 1 112 ? 12.823 3.561 6.424 1.00 81.25 112 VAL A O 1
ATOM 929 N N . ASN A 1 113 ? 12.283 4.447 4.435 1.00 74.88 113 ASN A N 1
ATOM 930 C CA . ASN A 1 113 ? 13.619 4.272 3.878 1.00 74.88 113 ASN A CA 1
ATOM 931 C C . ASN A 1 113 ? 14.675 5.056 4.670 1.00 74.88 113 ASN A C 1
ATOM 933 O O . ASN A 1 113 ? 15.721 4.504 4.992 1.00 74.88 113 ASN A O 1
ATOM 937 N N . VAL A 1 114 ? 14.416 6.318 5.022 1.00 75.06 114 VAL A N 1
ATOM 938 C CA . VAL A 1 114 ? 15.355 7.118 5.825 1.00 75.06 114 VAL A CA 1
ATOM 939 C C . VAL A 1 114 ? 15.539 6.517 7.222 1.00 75.06 114 VAL A C 1
ATOM 941 O O . VAL A 1 114 ? 16.676 6.321 7.649 1.00 75.06 114 VAL A O 1
ATOM 944 N N . LEU A 1 115 ? 14.448 6.168 7.910 1.00 81.50 115 LEU A N 1
ATOM 945 C CA . LEU A 1 115 ? 14.483 5.610 9.266 1.00 81.50 115 LEU A CA 1
ATOM 946 C C . LEU A 1 115 ? 15.221 4.274 9.338 1.00 81.50 115 LEU A C 1
ATOM 948 O O . LEU A 1 115 ? 15.970 4.034 10.278 1.00 81.50 115 LEU A O 1
ATOM 952 N N . ASN A 1 116 ? 15.081 3.418 8.330 1.00 77.06 116 ASN A N 1
ATOM 953 C CA . ASN A 1 116 ? 15.784 2.135 8.304 1.00 77.06 116 ASN A CA 1
ATOM 954 C C . ASN A 1 116 ? 17.306 2.278 8.139 1.00 77.06 116 ASN A C 1
ATOM 956 O O . ASN A 1 116 ? 18.032 1.320 8.389 1.00 77.06 116 ASN A O 1
ATOM 960 N N . ASN A 1 117 ? 17.794 3.450 7.720 1.00 78.12 117 ASN A N 1
ATOM 961 C CA . ASN A 1 117 ? 19.212 3.701 7.466 1.00 78.12 117 ASN A CA 1
ATOM 962 C C . ASN A 1 117 ? 19.912 4.507 8.579 1.00 78.12 117 ASN A C 1
ATOM 964 O O . ASN A 1 117 ? 21.103 4.796 8.454 1.00 78.12 117 ASN A O 1
ATOM 968 N N . VAL A 1 118 ? 19.217 4.868 9.665 1.00 81.94 118 VAL A N 1
ATOM 969 C CA . VAL A 1 118 ? 19.832 5.539 10.823 1.00 81.94 118 VAL A CA 1
ATOM 970 C C . VAL A 1 118 ? 20.162 4.548 11.939 1.00 81.94 118 VAL A C 1
ATOM 972 O O . VAL A 1 118 ? 19.484 3.543 12.130 1.00 81.94 118 VAL A O 1
ATOM 975 N N . SER A 1 119 ? 21.223 4.823 12.701 1.00 85.38 119 SER A N 1
ATOM 976 C CA . SER A 1 119 ? 21.765 3.892 13.704 1.00 85.38 119 SER A CA 1
ATOM 977 C C . SER A 1 119 ? 20.867 3.668 14.925 1.00 85.38 119 SER A C 1
ATOM 979 O O . SER A 1 119 ? 21.036 2.677 15.624 1.00 85.38 119 SER A O 1
ATOM 981 N N . ASN A 1 120 ? 19.945 4.589 15.204 1.00 90.12 120 ASN A N 1
ATOM 982 C CA . ASN A 1 120 ? 18.990 4.534 16.315 1.00 90.12 120 ASN A CA 1
ATOM 983 C C . ASN A 1 120 ? 17.550 4.285 15.827 1.00 90.12 120 ASN A C 1
ATOM 985 O O . ASN A 1 120 ? 16.594 4.747 16.447 1.00 90.12 120 ASN A O 1
ATOM 989 N N . SER A 1 121 ? 17.395 3.578 14.704 1.00 86.62 121 SER A N 1
ATOM 990 C CA . SER A 1 121 ? 16.103 3.306 14.065 1.00 86.62 121 SER A CA 1
ATOM 991 C C . SER A 1 121 ? 15.073 2.689 15.016 1.00 86.62 121 SER A C 1
ATOM 993 O O . SER A 1 121 ? 13.935 3.147 15.046 1.00 86.62 121 SER A O 1
ATOM 995 N N . ASP A 1 122 ? 15.468 1.713 15.838 1.00 87.38 122 ASP A N 1
ATOM 996 C CA . ASP A 1 122 ? 14.578 1.050 16.801 1.00 87.38 122 ASP A CA 1
ATOM 997 C C . ASP A 1 122 ? 14.015 2.015 17.854 1.00 87.38 122 ASP A C 1
ATOM 999 O O . ASP A 1 122 ? 12.835 1.950 18.196 1.00 87.38 122 ASP A O 1
ATOM 1003 N N . GLU A 1 123 ? 14.841 2.938 18.350 1.00 91.69 123 GLU A N 1
ATOM 1004 C CA . GLU A 1 123 ? 14.412 3.952 19.317 1.00 91.69 123 GLU A CA 1
ATOM 1005 C C . GLU A 1 123 ? 13.436 4.937 18.668 1.00 91.69 123 GLU A C 1
ATOM 1007 O O . GLU A 1 123 ? 12.385 5.223 19.236 1.00 91.69 123 GLU A O 1
ATOM 1012 N N . ILE A 1 124 ? 13.712 5.359 17.431 1.00 89.75 124 ILE A N 1
ATOM 1013 C CA . ILE A 1 124 ? 12.816 6.248 16.683 1.00 89.75 124 ILE A CA 1
ATOM 1014 C C . ILE A 1 124 ? 11.486 5.552 16.365 1.00 89.75 124 ILE A C 1
ATOM 1016 O O . ILE A 1 124 ? 10.425 6.153 16.518 1.00 89.75 124 ILE A O 1
ATOM 1020 N N . TYR A 1 125 ? 11.497 4.280 15.960 1.00 89.62 125 TYR A N 1
ATOM 1021 C CA . TYR A 1 125 ? 10.258 3.537 15.723 1.00 89.62 125 TYR A CA 1
ATOM 1022 C C . TYR A 1 125 ? 9.444 3.348 16.998 1.00 89.62 125 TYR A C 1
ATOM 1024 O O . TYR A 1 125 ? 8.217 3.438 16.941 1.00 89.62 125 TYR A O 1
ATOM 1032 N N . LYS A 1 126 ? 10.104 3.139 18.139 1.00 90.81 126 LYS A N 1
ATOM 1033 C CA . LYS A 1 126 ? 9.443 3.098 19.442 1.00 90.81 126 LYS A CA 1
ATOM 1034 C C . LYS A 1 126 ? 8.819 4.451 19.796 1.00 90.81 126 LYS A C 1
ATOM 1036 O O . LYS A 1 126 ? 7.672 4.491 20.234 1.00 90.81 126 LYS A O 1
ATOM 1041 N N . GLU A 1 127 ? 9.519 5.556 19.558 1.00 90.19 127 GLU A N 1
ATOM 1042 C CA . GLU A 1 127 ? 8.968 6.900 19.762 1.00 90.19 127 GLU A CA 1
ATOM 1043 C C . GLU A 1 127 ? 7.765 7.168 18.852 1.00 90.19 127 GLU A C 1
ATOM 1045 O O . GLU A 1 127 ? 6.748 7.679 19.319 1.00 90.19 127 GLU A O 1
ATOM 1050 N N . ILE A 1 128 ? 7.830 6.782 17.574 1.00 88.94 128 ILE A N 1
ATOM 1051 C CA . ILE A 1 128 ? 6.697 6.877 16.639 1.00 88.94 128 ILE A CA 1
ATOM 1052 C C . ILE A 1 128 ? 5.525 6.028 17.140 1.00 88.94 128 ILE A C 1
ATOM 1054 O O . ILE A 1 128 ? 4.377 6.477 17.109 1.00 88.94 128 ILE A O 1
ATOM 1058 N N . TYR A 1 129 ? 5.794 4.821 17.639 1.00 91.62 129 TYR A N 1
ATOM 1059 C CA . TYR A 1 129 ? 4.758 3.971 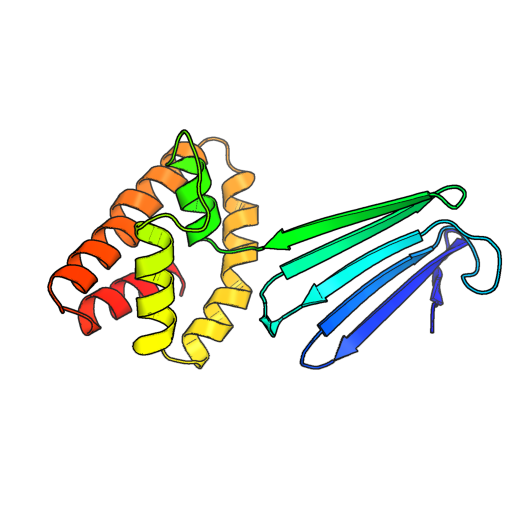18.210 1.00 91.62 129 TYR A CA 1
ATOM 1060 C C . TYR A 1 129 ? 4.064 4.659 19.391 1.00 91.62 129 TYR A C 1
ATOM 1062 O O . TYR A 1 129 ? 2.841 4.794 19.399 1.00 91.62 129 TYR A O 1
ATOM 1070 N N . GLU A 1 130 ? 4.837 5.125 20.372 1.00 90.25 130 GLU A N 1
ATOM 1071 C CA . GLU A 1 130 ? 4.309 5.714 21.604 1.00 90.25 130 GLU A CA 1
ATOM 1072 C C . GLU A 1 130 ? 3.594 7.044 21.348 1.00 90.25 130 GLU A C 1
ATOM 1074 O O . GLU A 1 130 ? 2.489 7.257 21.849 1.00 90.25 130 GLU A O 1
ATOM 1079 N N . SER A 1 131 ? 4.202 7.929 20.556 1.00 86.69 131 SER A N 1
ATOM 1080 C CA . SER A 1 131 ? 3.705 9.291 20.342 1.00 86.69 131 SER A CA 1
ATOM 1081 C C . SER A 1 131 ? 2.587 9.370 19.305 1.00 86.69 131 SER A C 1
ATOM 1083 O O . SER A 1 131 ? 1.658 10.162 19.481 1.00 86.69 131 SER A O 1
ATOM 1085 N N . VAL A 1 132 ? 2.630 8.535 18.263 1.00 87.56 132 VAL A N 1
ATOM 1086 C CA . VAL A 1 132 ? 1.696 8.603 17.134 1.00 87.56 132 VAL A CA 1
ATOM 1087 C C . VAL A 1 132 ? 0.714 7.445 17.163 1.00 87.56 132 VAL A C 1
ATOM 1089 O O . VAL A 1 132 ? -0.486 7.681 17.286 1.00 87.56 132 VAL A O 1
ATOM 1092 N N . ILE A 1 133 ? 1.191 6.202 17.035 1.00 89.69 133 ILE A N 1
ATOM 1093 C CA . ILE A 1 133 ? 0.309 5.038 16.838 1.00 89.69 133 ILE A CA 1
ATOM 1094 C C . ILE A 1 133 ? -0.587 4.829 18.053 1.00 89.69 133 ILE A C 1
ATOM 1096 O O . ILE A 1 133 ? -1.811 4.830 17.922 1.00 89.69 133 ILE A O 1
ATOM 1100 N N . ASN A 1 134 ? 0.014 4.704 19.234 1.00 92.38 134 ASN A N 1
ATOM 1101 C CA . ASN A 1 134 ? -0.704 4.432 20.469 1.00 92.38 134 ASN A CA 1
ATOM 1102 C C . ASN A 1 134 ? -1.640 5.592 20.836 1.00 92.38 134 ASN A C 1
ATOM 1104 O O . ASN A 1 134 ? -2.815 5.372 21.120 1.00 92.38 134 ASN A O 1
ATOM 1108 N N . THR A 1 135 ? -1.163 6.838 20.749 1.00 92.38 135 THR A N 1
ATOM 1109 C CA . THR A 1 135 ? -2.003 8.020 21.008 1.00 92.38 135 THR A CA 1
ATOM 1110 C C . THR A 1 135 ? -3.189 8.091 20.048 1.00 92.38 135 THR A C 1
ATOM 1112 O O . THR A 1 135 ? -4.310 8.359 20.475 1.00 92.38 135 THR A O 1
ATOM 1115 N N . CYS A 1 136 ? -2.975 7.824 18.757 1.00 91.94 136 CYS A N 1
ATOM 1116 C CA . CYS A 1 136 ? -4.046 7.830 17.766 1.00 91.94 136 CYS A CA 1
ATOM 1117 C C . CYS A 1 136 ? -5.096 6.754 18.079 1.00 91.94 136 CYS A C 1
ATOM 1119 O O . CYS A 1 136 ? -6.286 7.058 18.086 1.00 91.94 136 CYS A O 1
ATOM 1121 N N . ILE A 1 137 ? -4.671 5.536 18.430 1.00 93.69 137 ILE A N 1
ATOM 1122 C CA . ILE A 1 137 ? -5.574 4.446 18.836 1.00 93.69 137 ILE A CA 1
ATOM 1123 C C . ILE A 1 137 ? -6.391 4.834 20.070 1.00 93.69 137 ILE A C 1
ATOM 1125 O O . ILE A 1 137 ? -7.610 4.699 20.045 1.00 93.69 137 ILE A O 1
ATOM 1129 N N . ILE A 1 138 ? -5.761 5.395 21.104 1.00 95.69 138 ILE A N 1
ATOM 1130 C CA . ILE A 1 138 ? -6.460 5.847 22.317 1.00 95.69 138 ILE A CA 1
ATOM 1131 C C . ILE A 1 138 ? -7.526 6.900 21.980 1.00 95.69 138 ILE A C 1
ATOM 1133 O O . ILE A 1 138 ? -8.644 6.853 22.494 1.00 95.69 138 ILE A O 1
ATOM 1137 N N . GLU A 1 139 ? -7.217 7.869 21.118 1.00 96.56 139 GLU A N 1
ATOM 1138 C CA . GLU A 1 139 ? -8.197 8.882 20.710 1.00 96.56 139 GLU A CA 1
ATOM 1139 C C . GLU A 1 139 ? -9.332 8.272 19.866 1.00 96.56 139 GLU A C 1
ATOM 1141 O O . GLU A 1 139 ? -10.488 8.663 20.028 1.00 96.56 139 GLU A O 1
ATOM 1146 N N . ILE A 1 140 ? -9.040 7.273 19.024 1.00 95.50 140 ILE A N 1
ATOM 1147 C CA . ILE A 1 140 ? -10.047 6.516 18.262 1.00 95.50 140 ILE A CA 1
ATOM 1148 C C . ILE A 1 140 ? -10.990 5.754 19.200 1.00 95.50 140 ILE A C 1
ATOM 1150 O O . ILE A 1 140 ? -12.209 5.843 19.042 1.00 95.50 140 ILE A O 1
ATOM 1154 N N . GLU A 1 141 ? -10.445 5.036 20.183 1.00 95.12 141 GLU A N 1
ATOM 1155 C CA . GLU A 1 141 ? -11.210 4.268 21.173 1.00 95.12 141 GLU A CA 1
ATOM 1156 C C . GLU A 1 141 ? -12.134 5.161 22.006 1.00 95.12 141 GLU A C 1
ATOM 1158 O O . GLU A 1 141 ? -13.272 4.793 22.294 1.00 95.12 141 GLU A O 1
ATOM 1163 N N . ASN A 1 142 ? -11.676 6.370 22.334 1.00 96.75 142 ASN A N 1
ATOM 1164 C CA . ASN A 1 142 ? -12.465 7.363 23.060 1.00 96.75 142 ASN A CA 1
ATOM 1165 C C . ASN A 1 142 ? -13.485 8.111 22.178 1.00 96.75 142 ASN A C 1
ATOM 1167 O O . ASN A 1 142 ? -14.226 8.954 22.683 1.00 96.75 142 ASN A O 1
ATOM 1171 N N . GLY A 1 143 ? -13.540 7.830 20.871 1.00 95.50 143 GLY A N 1
ATOM 1172 C CA . GLY A 1 143 ? -14.442 8.498 19.926 1.00 95.50 143 GLY A CA 1
ATOM 1173 C C . GLY A 1 143 ? -14.003 9.912 19.519 1.00 95.50 143 GLY A C 1
ATOM 1174 O O . GLY A 1 143 ? -14.764 10.644 18.885 1.00 95.50 143 GLY A O 1
ATOM 1175 N N . ASN A 1 144 ? -12.772 10.308 19.843 1.00 96.19 144 ASN A N 1
ATOM 1176 C CA . ASN A 1 144 ? -12.211 11.630 19.572 1.00 96.19 144 ASN A CA 1
ATOM 1177 C C . ASN A 1 144 ? -11.577 11.698 18.171 1.00 96.19 144 ASN A C 1
ATOM 1179 O O . ASN A 1 144 ? -10.404 12.035 18.001 1.00 96.19 144 ASN A O 1
ATOM 1183 N N . TYR A 1 145 ? -12.362 11.404 17.135 1.00 94.38 145 TYR A N 1
ATOM 1184 C CA . TYR A 1 145 ? -11.856 11.226 15.768 1.00 94.38 145 TYR A CA 1
ATOM 1185 C C . TYR A 1 145 ? -11.165 12.461 15.178 1.00 94.38 145 TYR A C 1
ATOM 1187 O O . TYR A 1 145 ? -10.187 12.319 14.450 1.00 94.38 145 TYR A O 1
ATOM 1195 N N . ASN A 1 146 ? -11.605 13.674 15.532 1.00 93.19 146 ASN A N 1
ATOM 1196 C CA . ASN A 1 146 ? -10.931 14.902 15.095 1.00 93.19 146 ASN A CA 1
ATOM 1197 C C . ASN A 1 146 ? -9.504 14.983 15.648 1.00 93.19 146 ASN A C 1
ATOM 1199 O O . ASN A 1 146 ? -8.583 15.366 14.938 1.00 93.19 146 ASN A O 1
ATOM 1203 N N . ARG A 1 147 ? -9.308 14.589 16.909 1.00 92.38 147 ARG A N 1
ATOM 1204 C CA . ARG A 1 147 ? -7.990 14.619 17.541 1.00 92.38 147 ARG A CA 1
ATOM 1205 C C . ARG A 1 147 ? -7.088 13.512 17.006 1.00 92.38 147 ARG A C 1
ATOM 1207 O O . ARG A 1 147 ? -5.926 13.778 16.720 1.00 92.38 147 ARG A O 1
ATOM 1214 N N . ALA A 1 148 ? -7.636 12.313 16.807 1.00 91.62 148 ALA A N 1
ATOM 1215 C CA . ALA A 1 148 ? -6.939 11.228 16.120 1.00 91.62 148 ALA A CA 1
ATOM 1216 C C . ALA A 1 148 ? -6.476 11.654 14.716 1.00 91.62 148 ALA A C 1
ATOM 1218 O O . ALA A 1 148 ? -5.350 11.362 14.317 1.00 91.62 148 ALA A O 1
ATOM 1219 N N . TYR A 1 149 ? -7.306 12.412 13.992 1.00 89.75 149 TYR A N 1
ATOM 1220 C CA . TYR A 1 149 ? -6.960 12.897 12.661 1.00 89.75 149 TYR A CA 1
ATOM 1221 C C . TYR A 1 149 ? -5.830 13.929 12.692 1.00 89.75 149 TYR A C 1
ATOM 1223 O O . TYR A 1 149 ? -4.895 13.810 11.909 1.00 89.75 149 TYR A O 1
ATOM 1231 N N . GLU A 1 150 ? -5.853 14.882 13.627 1.00 89.38 150 GLU A N 1
ATOM 1232 C CA . GLU A 1 150 ? -4.751 15.841 13.799 1.00 89.38 150 GLU A CA 1
ATOM 1233 C C . GLU A 1 150 ? -3.426 15.144 14.147 1.00 89.38 150 GLU A C 1
ATOM 1235 O O . GLU A 1 150 ? -2.380 15.498 13.608 1.00 89.38 150 GLU A O 1
ATOM 1240 N N . ILE A 1 151 ? -3.451 14.115 15.003 1.00 84.75 151 ILE A N 1
ATOM 1241 C CA . ILE A 1 151 ? -2.257 13.316 15.328 1.00 84.75 151 ILE A CA 1
ATOM 1242 C C . ILE A 1 151 ? -1.745 12.582 14.085 1.00 84.75 151 ILE A C 1
ATOM 1244 O O . ILE A 1 151 ? -0.557 12.648 13.779 1.00 84.75 151 ILE A O 1
ATOM 1248 N N . TYR A 1 152 ? -2.642 11.917 13.352 1.00 77.44 152 TYR A N 1
ATOM 1249 C CA . TYR A 1 152 ? -2.311 11.208 12.116 1.00 77.44 152 TYR A CA 1
ATOM 1250 C C . TYR A 1 152 ? -1.682 12.154 11.089 1.00 77.44 152 TYR A C 1
ATOM 1252 O O . TYR A 1 152 ? -0.642 11.859 10.510 1.00 77.44 152 TYR A O 1
ATOM 1260 N N . LYS A 1 153 ? -2.287 13.328 10.917 1.00 79.00 153 LYS A N 1
ATOM 1261 C CA . LYS A 1 153 ? -1.864 14.351 9.972 1.00 79.00 153 LYS A CA 1
ATOM 1262 C C . LYS A 1 153 ? -0.487 14.922 10.317 1.00 79.00 153 LYS A C 1
ATOM 1264 O O . LYS A 1 153 ? 0.367 14.964 9.444 1.00 79.00 153 LYS A O 1
ATOM 1269 N N . ASN A 1 154 ? -0.238 15.280 11.576 1.00 76.06 154 ASN A N 1
ATOM 1270 C CA . ASN A 1 154 ? 1.042 15.854 12.014 1.00 76.06 154 ASN A CA 1
ATOM 1271 C C . ASN A 1 154 ? 2.205 14.850 12.050 1.00 76.06 154 ASN A C 1
ATOM 1273 O O . ASN A 1 154 ? 3.360 15.251 12.119 1.00 76.06 154 ASN A O 1
ATOM 1277 N N . ALA A 1 155 ? 1.915 13.549 12.046 1.00 68.25 155 ALA A N 1
ATOM 1278 C CA . ALA A 1 155 ? 2.940 12.512 11.969 1.00 68.25 155 ALA A CA 1
ATOM 1279 C C . ALA A 1 155 ? 3.383 12.195 10.531 1.00 68.25 155 ALA A C 1
ATOM 1281 O O . ALA A 1 155 ? 4.351 11.463 10.331 1.00 68.25 155 ALA A O 1
ATOM 1282 N N . ILE A 1 156 ? 2.627 12.677 9.543 1.00 59.75 156 ILE A N 1
ATOM 1283 C CA . ILE A 1 156 ? 2.724 12.277 8.138 1.00 59.75 156 ILE A CA 1
ATOM 1284 C C . ILE A 1 156 ? 2.979 13.481 7.209 1.00 59.75 156 ILE A C 1
ATOM 1286 O O . ILE A 1 156 ? 3.670 13.304 6.203 1.00 59.75 156 ILE A O 1
ATOM 1290 N N . LEU A 1 157 ? 2.428 14.666 7.520 1.00 47.47 157 LEU A N 1
ATOM 1291 C CA . LEU A 1 157 ? 2.702 15.955 6.858 1.00 47.47 157 LEU A CA 1
ATOM 1292 C C . LEU A 1 157 ? 3.905 16.660 7.478 1.00 47.47 157 LEU A C 1
ATOM 1294 O O . LEU A 1 157 ? 4.691 17.216 6.678 1.00 47.47 157 LEU A O 1
#

Radius of gyration: 19.43 Å; chains: 1; bounding box: 40×37×51 Å